Protein AF-A0A2M7A4J6-F1 (afdb_monomer_lite)

Secondary structure (DSSP, 8-state):
----EETTEE-------HHHHHHHHHHHHHHHHHHHHHHHHTTS----S---------------GGGT-S-S-EEEEEE-TTS-EEEEETTEEEEE-SS-EEEESS---

Sequence (109 aa):
MVLCQINNEVIIMGKFNKIAILILGLLNWTMILLLLSFSLCSASNEVDSIVDTPFEQEYRIFYTEDDGLLGSYIFEIMIEASGKIWAVTDRGISVFDGELWYKKEVFPE

Structure (mmCIF, N/CA/C/O backbone):
data_AF-A0A2M7A4J6-F1
#
_entry.id   AF-A0A2M7A4J6-F1
#
loop_
_atom_site.group_PDB
_atom_site.id
_atom_site.type_symbol
_atom_site.label_atom_id
_atom_site.label_alt_id
_atom_site.label_comp_id
_atom_site.label_asym_id
_atom_site.label_entity_id
_atom_site.label_seq_id
_atom_site.pdbx_PDB_ins_code
_atom_site.Cartn_x
_atom_site.Cartn_y
_atom_site.Cartn_z
_atom_site.occupancy
_atom_site.B_iso_or_equiv
_atom_site.auth_seq_id
_atom_site.auth_comp_id
_atom_site.auth_asym_id
_atom_site.auth_atom_id
_atom_site.pdbx_PDB_model_num
ATOM 1 N N . MET A 1 1 ? -51.743 22.542 63.773 1.00 41.94 1 MET A N 1
ATOM 2 C CA . MET A 1 1 ? -51.597 21.075 63.773 1.00 41.94 1 MET A CA 1
ATOM 3 C C . MET A 1 1 ? -52.184 20.622 62.454 1.00 41.94 1 MET A C 1
ATOM 5 O O . MET A 1 1 ? -53.371 20.821 62.258 1.00 41.94 1 MET A O 1
ATOM 9 N N . VAL A 1 2 ? -51.348 20.208 61.504 1.00 42.22 2 VAL A N 1
ATOM 10 C CA . VAL A 1 2 ? -51.797 19.755 60.178 1.00 42.22 2 VAL A CA 1
ATOM 11 C C . VAL A 1 2 ? -51.451 18.276 60.098 1.00 42.22 2 VAL A C 1
ATOM 13 O O . VAL A 1 2 ? -50.311 17.914 60.379 1.00 42.22 2 VAL A O 1
ATOM 16 N N . LEU A 1 3 ? -52.439 17.439 59.795 1.00 35.28 3 LEU A N 1
ATOM 17 C CA . LEU A 1 3 ? -52.276 15.997 59.623 1.00 35.28 3 LEU A CA 1
ATOM 18 C C . LEU A 1 3 ? -52.233 15.711 58.119 1.00 35.28 3 LEU A C 1
ATOM 20 O O . LEU A 1 3 ? -53.127 16.140 57.393 1.00 35.28 3 LEU A O 1
ATOM 24 N N . CYS A 1 4 ? -51.198 15.013 57.657 1.00 42.72 4 CYS A N 1
ATOM 25 C CA . CYS A 1 4 ? -51.126 14.464 56.306 1.00 42.72 4 CYS A CA 1
ATOM 26 C C . CYS A 1 4 ? -50.908 12.955 56.429 1.00 42.72 4 CYS A C 1
ATOM 28 O O . CYS A 1 4 ? -50.047 12.527 57.196 1.00 42.72 4 CYS A O 1
ATOM 30 N N . GLN A 1 5 ? -51.715 12.169 55.716 1.00 36.66 5 GLN A N 1
ATOM 31 C CA . GLN A 1 5 ? -51.662 10.711 55.731 1.00 36.66 5 GLN A CA 1
ATOM 32 C C . GLN A 1 5 ? -50.952 10.230 54.468 1.00 36.66 5 GLN A C 1
ATOM 34 O O . GLN A 1 5 ? -51.426 10.465 53.359 1.00 36.66 5 GLN A O 1
ATOM 39 N N . ILE A 1 6 ? -49.820 9.551 54.643 1.00 49.06 6 ILE A N 1
ATOM 40 C CA . ILE A 1 6 ? -49.119 8.848 53.568 1.00 49.06 6 ILE A CA 1
ATOM 41 C C . ILE A 1 6 ? -48.911 7.413 54.054 1.00 49.06 6 ILE A C 1
ATOM 43 O O . ILE A 1 6 ? -48.388 7.198 55.142 1.00 49.06 6 ILE A O 1
ATOM 47 N N . ASN A 1 7 ? -49.367 6.438 53.264 1.00 40.16 7 ASN A N 1
ATOM 48 C CA . ASN A 1 7 ? -49.117 5.003 53.457 1.00 40.16 7 ASN A CA 1
ATOM 49 C C . ASN A 1 7 ? -49.418 4.451 54.869 1.00 40.16 7 ASN A C 1
ATOM 51 O O . ASN A 1 7 ? -48.651 3.658 55.401 1.00 40.16 7 ASN A O 1
ATOM 55 N N . ASN A 1 8 ? -50.563 4.828 55.451 1.00 50.78 8 ASN A N 1
ATOM 56 C CA . ASN A 1 8 ? -51.091 4.313 56.729 1.00 50.78 8 ASN A CA 1
ATOM 57 C C . ASN A 1 8 ? -50.305 4.633 58.017 1.00 50.78 8 ASN A C 1
ATOM 59 O O . ASN A 1 8 ? -50.679 4.128 59.074 1.00 50.78 8 ASN A O 1
ATOM 63 N N . GLU A 1 9 ? -49.323 5.536 57.994 1.00 38.88 9 GLU A N 1
ATOM 64 C CA . GLU A 1 9 ? -48.697 6.048 59.222 1.00 38.88 9 GLU A CA 1
ATOM 65 C C . GLU A 1 9 ? -49.173 7.477 59.539 1.00 38.88 9 GLU A C 1
ATOM 67 O O . GLU A 1 9 ? -49.109 8.382 58.703 1.00 38.88 9 GLU A O 1
ATOM 72 N N . VAL A 1 10 ? -49.684 7.694 60.759 1.00 43.25 10 VAL A N 1
ATOM 73 C CA . VAL A 1 10 ? -50.104 9.020 61.248 1.00 43.25 10 VAL A CA 1
ATOM 74 C C . VAL A 1 10 ? -48.909 9.692 61.916 1.00 43.25 10 VAL A C 1
ATOM 76 O O . VAL A 1 10 ? -48.590 9.419 63.072 1.00 43.25 10 VAL A O 1
ATOM 79 N N . ILE A 1 11 ? -48.242 10.589 61.193 1.00 44.62 11 ILE A N 1
ATOM 80 C CA . ILE A 1 11 ? -47.074 11.310 61.709 1.00 44.62 11 ILE A CA 1
ATOM 81 C C . ILE A 1 11 ? -47.530 12.623 62.364 1.00 44.62 11 ILE A C 1
ATOM 83 O O . ILE A 1 11 ? -48.050 13.528 61.706 1.00 44.62 11 ILE A O 1
ATOM 87 N N . ILE A 1 12 ? -47.323 12.746 63.680 1.00 48.16 12 ILE A N 1
ATOM 88 C CA . ILE A 1 12 ? -47.614 13.964 64.450 1.00 48.16 12 ILE A CA 1
ATOM 89 C C . ILE A 1 12 ? -46.474 14.967 64.233 1.00 48.16 12 ILE A C 1
ATOM 91 O O . ILE A 1 12 ? -45.453 14.937 64.916 1.00 48.16 12 ILE A O 1
ATOM 95 N N . MET A 1 13 ? -46.642 15.887 63.284 1.00 43.75 13 MET A N 1
ATOM 96 C CA . MET A 1 13 ? -45.656 16.939 63.021 1.00 43.75 13 MET A CA 1
ATOM 97 C C . MET A 1 13 ? -45.837 18.097 64.021 1.00 43.75 13 MET A C 1
ATOM 99 O O . MET A 1 13 ? -46.652 19.006 63.826 1.00 43.75 13 MET A O 1
ATOM 103 N N . GLY A 1 14 ? -45.093 18.047 65.130 1.00 49.03 14 GLY A N 1
ATOM 104 C CA . GLY A 1 14 ? -44.923 19.169 66.058 1.00 49.03 14 GLY A CA 1
ATOM 105 C C . GLY A 1 14 ? -44.248 20.366 65.378 1.00 49.03 14 GLY A C 1
ATOM 106 O O . GLY A 1 14 ? -43.494 20.206 64.424 1.00 49.03 14 GLY A O 1
ATOM 107 N N . LYS A 1 15 ? -44.556 21.581 65.850 1.00 53.28 15 LYS A N 1
ATOM 108 C CA . LYS A 1 15 ? -44.104 22.876 65.306 1.00 53.28 15 LYS A CA 1
ATOM 109 C C . LYS A 1 15 ? -42.590 22.840 65.031 1.00 53.28 15 LYS A C 1
ATOM 111 O O . LYS A 1 15 ? -41.796 22.901 65.964 1.00 53.28 15 LYS A O 1
ATOM 116 N N . PHE A 1 16 ? -42.198 22.710 63.764 1.00 55.50 16 PHE A N 1
ATOM 117 C CA . PHE A 1 16 ? -40.788 22.636 63.393 1.00 55.50 16 PHE A CA 1
ATOM 118 C C . PHE A 1 16 ? -40.079 23.926 63.806 1.00 55.50 16 PHE A C 1
ATOM 120 O O . PHE A 1 16 ? -40.436 25.021 63.367 1.00 55.50 16 PHE A O 1
ATOM 127 N N . ASN A 1 17 ? -39.075 23.800 64.674 1.00 56.25 17 ASN A N 1
ATOM 128 C CA . ASN A 1 17 ? -38.215 24.918 65.036 1.00 56.25 17 ASN A CA 1
ATOM 129 C C . ASN A 1 17 ? -37.511 25.421 63.771 1.00 56.25 17 ASN A C 1
ATOM 131 O O . ASN A 1 17 ? -37.067 24.617 62.954 1.00 56.25 17 ASN A O 1
ATOM 135 N N . LYS A 1 18 ? -37.368 26.743 63.609 1.00 62.16 18 LYS A N 1
ATOM 136 C CA . LYS A 1 18 ? -36.671 27.338 62.448 1.00 62.16 18 LYS A CA 1
ATOM 137 C C . LYS A 1 18 ? -35.287 26.710 62.226 1.00 62.16 18 LYS A C 1
ATOM 139 O O . LYS A 1 18 ? -34.877 26.505 61.092 1.00 62.16 18 LYS A O 1
ATOM 144 N N . ILE A 1 19 ? -34.625 26.327 63.319 1.00 67.56 19 ILE A N 1
ATOM 145 C CA . ILE A 1 19 ? -33.350 25.603 63.329 1.00 67.56 19 ILE A CA 1
ATOM 146 C C . ILE A 1 19 ? -33.471 24.222 62.661 1.00 67.56 19 ILE A C 1
ATOM 148 O O . ILE A 1 19 ? -32.605 23.861 61.879 1.00 67.56 19 ILE A O 1
ATOM 152 N N . ALA A 1 20 ? -34.554 23.474 62.889 1.00 66.62 20 ALA A N 1
ATOM 153 C CA . ALA A 1 20 ? -34.775 22.170 62.259 1.00 66.62 20 ALA A CA 1
ATOM 154 C C . ALA A 1 20 ? -34.980 22.289 60.739 1.00 66.62 20 ALA A C 1
ATOM 156 O O . ALA A 1 20 ? -34.467 21.467 59.990 1.00 66.62 20 ALA A O 1
ATOM 157 N N . ILE A 1 21 ? -35.661 23.341 60.272 1.00 68.69 21 ILE A N 1
ATOM 158 C CA . ILE A 1 21 ? -35.834 23.615 58.833 1.00 68.69 21 ILE A CA 1
ATOM 159 C C . ILE A 1 21 ? -34.492 23.996 58.192 1.00 68.69 21 ILE A C 1
ATOM 161 O O . ILE A 1 21 ? -34.182 23.530 57.099 1.00 68.69 21 ILE A O 1
ATOM 165 N N . LEU A 1 22 ? -33.670 24.790 58.889 1.00 70.44 22 LEU A N 1
ATOM 166 C CA . LEU A 1 22 ? -32.317 25.129 58.440 1.00 70.44 22 LEU A CA 1
ATOM 167 C C . LEU A 1 22 ? -31.411 23.894 58.385 1.00 70.44 22 LEU A C 1
ATOM 169 O O . LEU A 1 22 ? -30.701 23.720 57.404 1.00 70.44 22 LEU A O 1
ATOM 173 N N . ILE A 1 23 ? -31.475 23.008 59.384 1.00 73.62 23 ILE A N 1
ATOM 174 C CA . ILE A 1 23 ? -30.709 21.753 59.405 1.00 73.62 23 ILE A CA 1
ATOM 175 C C . ILE A 1 23 ? -31.148 20.829 58.266 1.00 73.62 23 ILE A C 1
ATOM 177 O O . ILE A 1 23 ? -30.293 20.307 57.564 1.00 73.62 23 ILE A O 1
ATOM 181 N N . LEU A 1 24 ? -32.453 20.662 58.025 1.00 70.19 24 LEU A N 1
ATOM 182 C CA . LEU A 1 24 ? -32.954 19.862 56.900 1.00 70.19 24 LEU A CA 1
ATOM 183 C C . LEU A 1 24 ? -32.552 20.459 55.543 1.00 70.19 24 LEU A C 1
ATOM 185 O O . LEU A 1 24 ? -32.198 19.719 54.628 1.00 70.19 24 LEU A O 1
ATOM 189 N N . GLY A 1 25 ? -32.551 21.790 55.421 1.00 75.69 25 GLY A N 1
ATOM 190 C CA . GLY A 1 25 ? -32.059 22.492 54.234 1.00 75.69 25 GLY A CA 1
ATOM 191 C C . GLY A 1 25 ? -30.560 22.285 54.007 1.00 75.69 25 GLY A C 1
ATOM 192 O O . GLY A 1 25 ? -30.152 21.946 52.900 1.00 75.69 25 GLY A O 1
ATOM 193 N N . LEU A 1 26 ? -29.752 22.411 5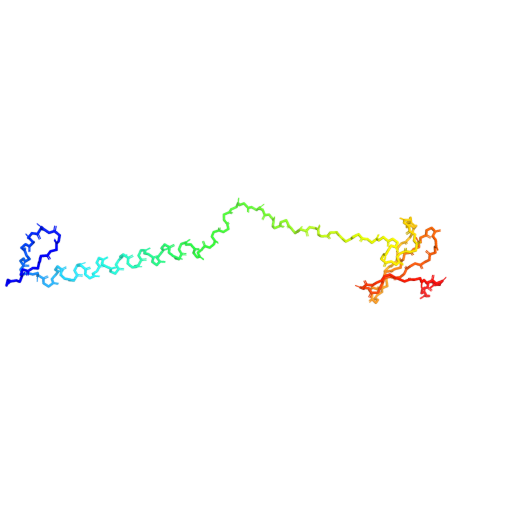5.064 1.00 72.19 26 LEU A N 1
ATOM 194 C CA . LEU A 1 26 ? -28.309 22.162 55.028 1.00 72.19 26 LEU A CA 1
ATOM 195 C C . LEU A 1 26 ? -28.000 20.692 54.710 1.00 72.19 26 LEU A C 1
ATOM 197 O O . LEU A 1 26 ? -27.153 20.434 53.864 1.00 72.19 26 LEU A O 1
ATOM 201 N N . LEU A 1 27 ? -28.731 19.738 55.300 1.00 78.19 27 LEU A N 1
ATOM 202 C CA . LEU A 1 27 ? -28.594 18.305 55.014 1.00 78.19 27 LEU A CA 1
ATOM 203 C C . LEU A 1 27 ? -28.914 17.982 53.545 1.00 78.19 27 LEU A C 1
ATOM 205 O O . LEU A 1 27 ? -28.182 17.231 52.899 1.00 78.19 27 LEU A O 1
ATOM 209 N N . ASN A 1 28 ? -29.955 18.600 52.982 1.00 77.00 28 ASN A N 1
ATOM 210 C CA . ASN A 1 28 ? -30.314 18.414 51.575 1.00 77.00 28 ASN A CA 1
ATOM 211 C C . ASN A 1 28 ? -29.228 18.962 50.630 1.00 77.00 28 ASN A C 1
ATOM 213 O O . ASN A 1 28 ? -28.850 18.318 49.654 1.00 77.00 28 ASN A O 1
ATOM 217 N N . TRP A 1 29 ? -28.653 20.120 50.958 1.00 75.19 29 TRP A N 1
ATOM 218 C CA . TRP A 1 29 ? -27.558 20.703 50.180 1.00 75.19 29 TRP A CA 1
ATOM 219 C C . TRP A 1 29 ? -26.271 19.888 50.308 1.00 75.19 29 TRP A C 1
ATOM 221 O O . TRP A 1 29 ? -25.573 19.703 49.315 1.00 75.19 29 TRP A O 1
ATOM 231 N N . THR A 1 30 ? -25.979 19.326 51.486 1.00 81.62 30 THR A N 1
ATOM 232 C CA . THR A 1 30 ? -24.833 18.421 51.652 1.00 81.62 30 THR A CA 1
ATOM 233 C C . THR A 1 30 ? -24.977 17.141 50.830 1.00 81.62 30 THR A C 1
ATOM 235 O O . THR A 1 30 ? -23.983 16.671 50.290 1.00 81.62 30 THR A O 1
ATOM 238 N N . MET A 1 31 ? -26.194 16.614 50.643 1.00 81.00 31 MET A N 1
ATOM 239 C CA . MET A 1 31 ? -26.437 15.468 49.754 1.00 81.00 31 MET A CA 1
ATOM 240 C C . MET A 1 31 ? -26.223 15.828 48.280 1.00 81.00 31 MET A C 1
ATOM 242 O O . MET A 1 31 ? -25.588 15.067 47.557 1.00 81.00 31 MET A O 1
ATOM 246 N N . ILE A 1 32 ? -26.677 17.009 47.844 1.00 80.38 32 ILE A N 1
ATOM 247 C CA . ILE A 1 32 ? -26.435 17.513 46.481 1.00 80.38 32 ILE A CA 1
ATOM 248 C C . ILE A 1 32 ? -24.935 17.727 46.235 1.00 80.38 32 ILE A C 1
ATOM 250 O O . ILE A 1 32 ? -24.426 17.341 45.187 1.00 80.38 32 ILE A O 1
ATOM 254 N N . LEU A 1 33 ? -24.206 18.290 47.203 1.00 77.00 33 LEU A N 1
ATOM 255 C CA . LEU A 1 33 ? -22.756 18.476 47.107 1.00 77.00 33 LEU A CA 1
ATOM 256 C C . LEU A 1 33 ? -21.999 17.143 47.108 1.00 77.00 33 LEU A C 1
ATOM 258 O O . LEU A 1 33 ? -21.030 17.008 46.367 1.00 77.00 33 LEU A O 1
ATOM 262 N N . LEU A 1 34 ? -22.459 16.145 47.868 1.00 79.19 34 LEU A N 1
ATOM 263 C CA . LEU A 1 34 ? -21.894 14.794 47.833 1.00 79.19 34 LEU A CA 1
ATOM 264 C C . LEU A 1 34 ? -22.147 14.111 46.481 1.00 79.19 34 LEU A C 1
ATOM 266 O O . LEU A 1 34 ? -21.223 13.527 45.925 1.00 79.19 34 LEU A O 1
ATOM 270 N N . LEU A 1 35 ? -23.337 14.262 45.892 1.00 76.31 35 LEU A N 1
ATOM 271 C CA . LEU A 1 35 ? -23.649 13.756 44.548 1.00 76.31 35 LEU A CA 1
ATOM 272 C C . LEU A 1 35 ? -22.844 14.462 43.449 1.00 76.31 35 LEU A C 1
ATOM 274 O O . LEU A 1 35 ? -22.362 13.807 42.529 1.00 76.31 35 LEU A O 1
ATOM 278 N N . LEU A 1 36 ? -22.640 15.777 43.559 1.00 73.19 36 LEU A N 1
ATOM 279 C CA . LEU A 1 36 ? -21.771 16.526 42.650 1.00 73.19 36 LEU A CA 1
ATOM 280 C C . LEU A 1 36 ? -20.308 16.130 42.835 1.00 73.19 36 LEU A C 1
ATOM 282 O O . LEU A 1 36 ? -19.608 15.976 41.846 1.00 73.19 36 LEU A O 1
ATOM 286 N N . SER A 1 37 ? -19.854 15.876 44.063 1.00 76.69 37 SER A N 1
ATOM 287 C CA . SER A 1 37 ? -18.509 15.349 44.304 1.00 76.69 37 SER A CA 1
ATOM 288 C C . SER A 1 37 ? -18.334 13.933 43.756 1.00 76.69 37 SER A C 1
ATOM 290 O O . SER A 1 37 ? -17.277 13.633 43.228 1.00 76.69 37 SER A O 1
ATOM 292 N N . PHE A 1 38 ? -19.374 13.092 43.773 1.00 69.56 38 PHE A N 1
ATOM 293 C CA . PHE A 1 38 ? -19.363 11.756 43.167 1.00 69.56 38 PHE A CA 1
ATOM 294 C C . PHE A 1 38 ? -19.368 11.826 41.627 1.00 69.56 38 PHE A C 1
ATOM 296 O O . PHE A 1 38 ? -18.662 11.081 40.948 1.00 69.56 38 PHE A O 1
ATOM 303 N N . SER A 1 39 ? -20.102 12.792 41.066 1.00 66.44 39 SER A N 1
ATOM 304 C CA . SER A 1 39 ? -20.095 13.103 39.631 1.00 66.44 39 SER A CA 1
ATOM 305 C C . SER A 1 39 ? -18.805 13.791 39.166 1.00 66.44 39 SER A C 1
ATOM 307 O O . SER A 1 39 ? -18.447 13.658 38.003 1.00 66.44 39 SER A O 1
ATOM 309 N N . LEU A 1 40 ? -18.103 14.521 40.040 1.00 57.44 40 LEU A N 1
ATOM 310 C CA . LEU A 1 40 ? -16.785 15.098 39.756 1.00 57.44 40 LEU A CA 1
ATOM 311 C C . LEU A 1 40 ? -15.639 14.117 40.045 1.00 57.44 40 LEU A C 1
ATOM 313 O O . LEU A 1 40 ? -14.613 14.199 39.383 1.00 57.44 40 LEU A O 1
ATOM 317 N N . CYS A 1 41 ? -15.817 13.157 40.955 1.00 56.34 41 CYS A N 1
ATOM 318 C CA . CYS A 1 41 ? -14.880 12.053 41.190 1.00 56.34 41 CYS A CA 1
ATOM 319 C C . CYS A 1 41 ? -14.863 11.071 40.010 1.00 56.34 41 CYS A C 1
ATOM 321 O O . CYS A 1 41 ? -13.841 10.456 39.744 1.00 56.34 41 CYS A O 1
ATOM 323 N N . SER A 1 42 ? -15.965 10.972 39.259 1.00 56.72 42 SER A N 1
ATOM 324 C CA . SER A 1 42 ? -15.993 10.305 37.947 1.00 56.72 42 SER A CA 1
ATOM 325 C C . SER A 1 42 ? -15.559 11.211 36.784 1.00 56.72 42 SER A C 1
ATOM 327 O O . SER A 1 42 ? -15.480 10.741 35.654 1.00 56.72 42 SER A O 1
ATOM 329 N N . ALA A 1 43 ? -15.264 12.493 37.043 1.00 56.88 43 ALA A N 1
ATOM 330 C CA . ALA A 1 43 ? -14.751 13.441 36.049 1.00 56.88 43 ALA A CA 1
ATOM 331 C C . ALA A 1 43 ? -13.259 13.775 36.228 1.00 56.88 43 ALA A C 1
ATOM 333 O O . ALA A 1 43 ? -12.649 14.341 35.321 1.00 56.88 43 ALA A O 1
ATOM 334 N N . SER A 1 44 ? -12.630 13.383 37.338 1.00 56.50 44 SER A N 1
ATOM 335 C CA . SER A 1 44 ? -11.210 13.056 37.304 1.00 56.50 44 SER A CA 1
ATOM 336 C C . SER A 1 44 ? -11.090 11.674 36.682 1.00 56.50 44 SER A C 1
ATOM 338 O O . SER A 1 44 ? -11.260 10.663 37.356 1.00 56.50 44 SER A O 1
ATOM 340 N N . ASN A 1 45 ? -10.797 11.637 35.385 1.00 54.78 45 ASN A N 1
ATOM 341 C CA . ASN A 1 45 ? -10.120 10.485 34.814 1.00 54.78 45 ASN A CA 1
ATOM 342 C C . ASN A 1 45 ? -8.767 10.392 35.530 1.00 54.78 45 ASN A C 1
ATOM 344 O O . ASN A 1 45 ? -7.781 10.996 35.107 1.00 54.78 45 ASN A O 1
ATOM 348 N N . GLU A 1 46 ? -8.743 9.701 36.666 1.00 54.28 46 GLU A N 1
ATOM 349 C CA . GLU A 1 46 ? -7.547 9.020 37.116 1.00 54.28 46 GLU A CA 1
ATOM 350 C C . GLU A 1 46 ? -7.171 8.100 35.958 1.00 54.28 46 GLU A C 1
ATOM 352 O O . GLU A 1 46 ? -7.813 7.084 35.695 1.00 54.28 46 GLU A O 1
ATOM 357 N N . VAL A 1 47 ? -6.149 8.501 35.203 1.00 53.72 47 VAL A N 1
ATOM 358 C CA . VAL A 1 47 ? -5.337 7.538 34.468 1.00 53.72 47 VAL A CA 1
ATOM 359 C C . VAL A 1 47 ? -4.556 6.788 35.543 1.00 53.72 47 VAL A C 1
ATOM 361 O O . VAL A 1 47 ? -3.378 7.044 35.784 1.00 53.72 47 VAL A O 1
ATOM 364 N N . ASP A 1 48 ? -5.269 5.920 36.255 1.00 56.59 48 ASP A N 1
ATOM 365 C CA . ASP A 1 48 ? -4.668 4.864 37.037 1.00 56.59 48 ASP A CA 1
ATOM 366 C C . ASP A 1 48 ? -3.950 3.952 36.051 1.00 56.59 48 ASP A C 1
ATOM 368 O O . ASP A 1 48 ? -4.460 3.598 34.989 1.00 56.59 48 ASP A O 1
ATOM 372 N N . SER A 1 49 ? -2.712 3.641 36.398 1.00 56.22 49 SER A N 1
ATOM 373 C CA . SER A 1 49 ? -1.721 2.907 35.627 1.00 56.22 49 SER A CA 1
ATOM 374 C C . SER A 1 49 ? -2.150 1.486 35.233 1.00 56.22 49 SER A C 1
ATOM 376 O O . SER A 1 49 ? -1.582 0.502 35.702 1.00 56.22 49 SER A O 1
ATOM 378 N N . ILE A 1 50 ? -3.086 1.377 34.297 1.00 50.84 50 ILE A N 1
ATOM 379 C CA . ILE A 1 50 ? -3.009 0.424 33.199 1.00 50.84 50 ILE A CA 1
ATOM 380 C C . ILE A 1 50 ? -2.542 1.276 32.027 1.00 50.84 50 ILE A C 1
ATOM 382 O O . ILE A 1 50 ? -3.336 1.898 31.328 1.00 50.84 50 ILE A O 1
ATOM 386 N N . VAL A 1 51 ? -1.227 1.348 31.824 1.00 51.66 51 VAL A N 1
ATOM 387 C CA . VAL A 1 51 ? -0.715 1.683 30.494 1.00 51.66 51 VAL A CA 1
ATOM 388 C C . VAL A 1 51 ? -1.014 0.460 29.623 1.00 51.66 51 VAL A C 1
ATOM 390 O O . VAL A 1 51 ? -0.119 -0.285 29.244 1.00 51.66 51 VAL A O 1
ATOM 393 N N . ASP A 1 52 ? -2.293 0.248 29.314 1.00 56.66 52 ASP A N 1
ATOM 394 C CA . ASP A 1 52 ? -2.646 -0.104 27.957 1.00 56.66 52 ASP A CA 1
ATOM 395 C C . ASP A 1 52 ? -2.247 1.159 27.208 1.00 56.66 52 ASP A C 1
ATOM 397 O O . ASP A 1 52 ? -2.990 2.140 27.132 1.00 56.66 52 ASP A O 1
ATOM 401 N N . THR A 1 53 ? -1.003 1.180 26.715 1.00 54.28 53 THR A N 1
ATOM 402 C CA . THR A 1 53 ? -0.725 1.963 25.515 1.00 54.28 53 THR A CA 1
ATOM 403 C C . THR A 1 53 ? -1.936 1.729 24.622 1.00 54.28 53 THR A C 1
ATOM 405 O O . THR A 1 53 ? -2.256 0.545 24.447 1.00 54.28 53 THR A O 1
ATOM 408 N N . PRO A 1 54 ? -2.645 2.764 24.122 1.00 55.22 54 PRO A N 1
ATOM 409 C CA . PRO A 1 54 ? -3.634 2.518 23.094 1.00 55.22 54 PRO A CA 1
ATOM 410 C C . PRO A 1 54 ? -2.902 1.639 22.102 1.00 55.22 54 PRO A C 1
ATOM 412 O O . PRO A 1 54 ? -1.828 2.013 21.624 1.00 55.22 54 PRO A O 1
ATOM 415 N N . PHE A 1 55 ? -3.371 0.402 21.961 1.00 56.72 55 PHE A N 1
ATOM 416 C CA . PHE A 1 55 ? -2.881 -0.470 20.925 1.00 56.72 55 PHE A CA 1
ATOM 417 C C . PHE A 1 55 ? -3.321 0.303 19.693 1.00 56.72 55 PHE A C 1
ATOM 419 O O . PHE A 1 55 ? -4.498 0.262 19.341 1.00 56.72 55 PHE A O 1
ATOM 426 N N . GLU A 1 56 ? -2.435 1.162 19.176 1.00 60.69 56 GLU A N 1
ATOM 427 C CA . GLU A 1 56 ? -2.541 1.767 17.861 1.00 60.69 56 GLU A CA 1
ATOM 428 C C . GLU A 1 56 ? -2.830 0.558 16.997 1.00 60.69 56 GLU A C 1
ATOM 430 O O . GLU A 1 56 ? -1.968 -0.309 16.830 1.00 60.69 56 GLU A O 1
ATOM 435 N N . GLN A 1 57 ? -4.104 0.374 16.651 1.00 63.44 57 GLN A N 1
ATOM 436 C CA . GLN A 1 57 ? -4.525 -0.789 15.905 1.00 63.44 57 GLN A CA 1
ATOM 437 C C . GLN A 1 57 ? -3.746 -0.683 14.607 1.00 63.44 57 GLN A C 1
ATOM 439 O O . GLN A 1 57 ? -4.014 0.200 13.796 1.00 63.44 57 GLN A O 1
ATOM 444 N N . GLU A 1 58 ? -2.716 -1.514 14.468 1.00 75.94 58 GLU A N 1
ATOM 445 C CA . GLU A 1 58 ? -1.866 -1.517 13.292 1.00 75.94 58 GLU A CA 1
ATOM 446 C C . GLU A 1 58 ? -2.743 -2.000 12.140 1.00 75.94 58 GLU A C 1
ATOM 448 O O . GLU A 1 58 ? -2.947 -3.199 11.939 1.00 75.94 58 GLU A O 1
ATOM 453 N N . TYR A 1 59 ? -3.358 -1.060 11.426 1.00 80.31 59 TYR A N 1
ATOM 454 C CA . TYR A 1 59 ? -4.144 -1.391 10.258 1.00 80.31 59 TYR A CA 1
ATOM 455 C C . TYR A 1 59 ? -3.160 -1.716 9.134 1.00 80.31 59 TYR A C 1
ATOM 457 O O . TYR A 1 59 ? -2.300 -0.916 8.768 1.00 80.31 59 TYR A O 1
ATOM 465 N N . ARG A 1 60 ? -3.258 -2.935 8.605 1.00 86.44 60 ARG A N 1
ATOM 466 C CA . ARG A 1 60 ? -2.521 -3.358 7.415 1.00 86.44 60 ARG A CA 1
ATOM 467 C C . ARG A 1 60 ? -3.493 -3.437 6.257 1.00 86.44 60 ARG A C 1
ATOM 469 O O . ARG A 1 60 ? -4.532 -4.085 6.366 1.00 86.44 60 ARG A O 1
ATOM 476 N N . ILE A 1 61 ? -3.139 -2.785 5.160 1.00 90.19 61 ILE A N 1
ATOM 477 C CA . ILE A 1 61 ? -3.867 -2.887 3.899 1.00 90.19 61 ILE A CA 1
ATOM 478 C C . ILE A 1 61 ? -3.116 -3.884 3.021 1.00 90.19 61 ILE A C 1
ATOM 480 O O . ILE A 1 61 ? -1.894 -3.804 2.891 1.00 90.19 61 ILE A O 1
ATOM 484 N N . 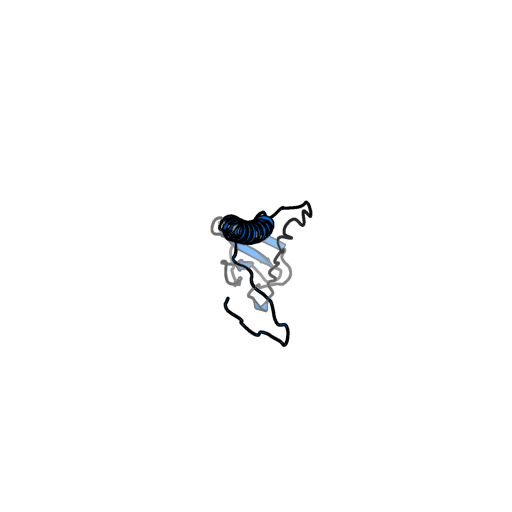PHE A 1 62 ? -3.851 -4.833 2.448 1.00 92.38 62 PHE A N 1
ATOM 485 C CA . PHE A 1 62 ? -3.322 -5.810 1.505 1.00 92.38 62 PHE A CA 1
ATOM 486 C C . PHE A 1 62 ? -3.793 -5.443 0.105 1.00 92.38 62 PHE A C 1
ATOM 488 O O . PHE A 1 62 ? -4.976 -5.182 -0.085 1.00 92.38 62 PHE A O 1
ATOM 495 N N . TYR A 1 63 ? -2.863 -5.450 -0.845 1.00 94.81 63 TYR A N 1
ATOM 496 C CA . TYR A 1 63 ? -3.149 -5.259 -2.260 1.00 94.81 63 TYR A CA 1
ATOM 497 C C . TYR A 1 63 ? -2.806 -6.534 -3.017 1.00 94.81 63 TYR A C 1
ATOM 499 O O . TYR A 1 63 ? -1.796 -7.189 -2.742 1.00 94.81 63 TYR A O 1
ATOM 507 N N . THR A 1 64 ? -3.663 -6.876 -3.962 1.00 95.31 64 THR A N 1
ATOM 508 C CA . THR A 1 64 ? -3.590 -8.072 -4.792 1.00 95.31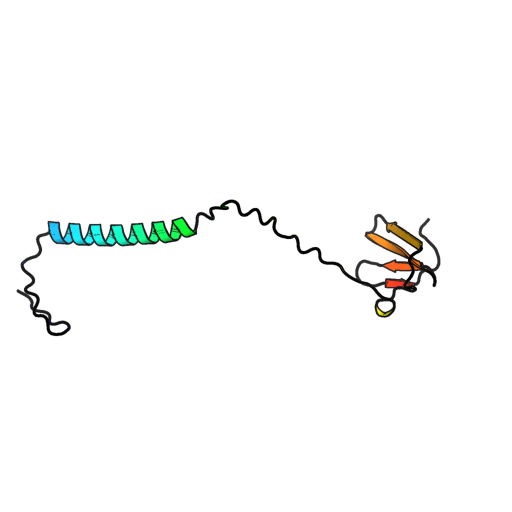 64 THR A CA 1
ATOM 509 C C . THR A 1 64 ? -3.628 -7.694 -6.269 1.00 95.31 64 THR A C 1
ATOM 511 O O . THR A 1 64 ? -3.725 -6.519 -6.628 1.00 95.31 64 THR A O 1
ATOM 514 N N . GLU A 1 65 ? -3.555 -8.695 -7.146 1.00 95.62 65 GLU A N 1
ATOM 515 C CA . GLU A 1 65 ? -3.688 -8.468 -8.588 1.00 95.62 65 GLU A CA 1
ATOM 516 C C . GLU A 1 65 ? -5.057 -7.877 -8.966 1.00 95.62 65 GLU A C 1
ATOM 518 O O . GLU A 1 65 ? -5.144 -7.076 -9.898 1.00 95.62 65 GLU A O 1
ATOM 523 N N . ASP A 1 66 ? -6.101 -8.185 -8.190 1.00 95.88 66 ASP A N 1
ATOM 524 C CA . ASP A 1 66 ? -7.451 -7.647 -8.390 1.00 95.88 66 ASP A CA 1
ATOM 525 C C . ASP A 1 66 ? -7.533 -6.138 -8.086 1.00 95.88 66 ASP A C 1
ATOM 527 O O . ASP A 1 66 ? -8.409 -5.448 -8.609 1.00 95.88 66 ASP A O 1
ATOM 531 N N . ASP A 1 67 ? -6.585 -5.606 -7.307 1.00 95.62 67 ASP A N 1
ATOM 532 C CA . ASP A 1 67 ? -6.478 -4.181 -6.967 1.00 95.62 67 ASP A CA 1
ATOM 533 C C . ASP A 1 67 ? -5.623 -3.387 -7.977 1.00 95.62 67 ASP A C 1
ATOM 535 O O . ASP A 1 67 ? -5.394 -2.188 -7.796 1.00 95.62 67 ASP A O 1
ATOM 539 N N . GLY A 1 68 ? -5.136 -4.047 -9.039 1.00 95.19 68 GLY A N 1
ATOM 540 C CA . GLY A 1 68 ? -4.351 -3.451 -10.127 1.00 95.19 68 GLY A CA 1
ATOM 541 C C . GLY A 1 68 ? -2.832 -3.659 -10.039 1.00 95.19 68 GLY A C 1
ATOM 542 O O . GLY A 1 68 ? -2.100 -3.180 -10.911 1.00 95.19 68 GLY A O 1
ATOM 543 N N . LEU A 1 69 ? -2.338 -4.370 -9.018 1.00 97.12 69 LEU A N 1
ATOM 544 C CA . LEU A 1 69 ? -0.928 -4.760 -8.911 1.00 97.12 69 LEU A CA 1
ATOM 545 C C . LEU A 1 69 ? -0.606 -5.835 -9.962 1.00 97.12 69 LEU A C 1
ATOM 547 O O . LEU A 1 69 ? -1.273 -6.856 -10.043 1.00 97.12 69 LEU A O 1
ATOM 551 N N . LEU A 1 70 ? 0.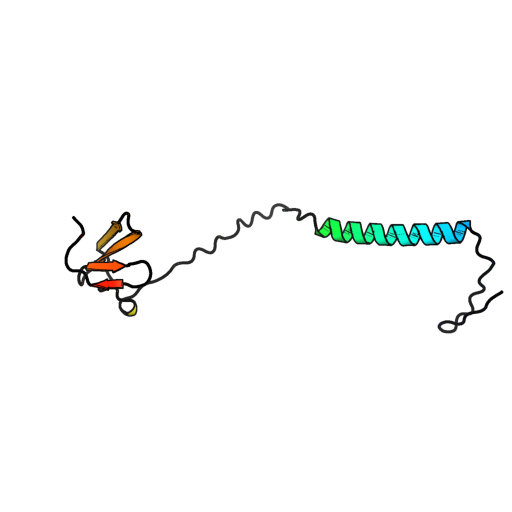428 -5.652 -10.781 1.00 96.69 70 LEU A N 1
ATOM 552 C CA . LEU A 1 70 ? 0.667 -6.565 -11.909 1.00 96.69 70 LEU A CA 1
ATOM 553 C C . LEU A 1 70 ? 1.131 -7.969 -11.512 1.00 96.69 70 LEU A C 1
ATOM 555 O O . LEU A 1 70 ? 0.914 -8.910 -12.276 1.00 96.69 70 LEU A O 1
ATOM 559 N N . GLY A 1 71 ? 1.786 -8.115 -10.364 1.00 95.69 71 GLY A N 1
ATOM 560 C CA . GLY A 1 71 ? 2.352 -9.383 -9.927 1.00 95.69 71 GLY A CA 1
ATOM 561 C C . GLY A 1 71 ? 2.448 -9.476 -8.412 1.00 95.69 71 GLY A C 1
ATOM 562 O O . GLY A 1 71 ? 2.650 -8.475 -7.723 1.00 95.69 71 GLY A O 1
ATOM 563 N N . SER A 1 72 ? 2.291 -10.691 -7.894 1.00 96.31 72 SER A N 1
ATOM 564 C CA . SER A 1 72 ? 2.317 -10.975 -6.459 1.00 96.31 72 SER A CA 1
ATOM 565 C C . SER A 1 72 ? 3.725 -10.974 -5.860 1.00 96.31 72 SER A C 1
ATOM 567 O O . SER A 1 72 ? 3.870 -10.916 -4.640 1.00 96.31 72 SER A O 1
ATOM 569 N N . TYR A 1 73 ? 4.768 -11.081 -6.690 1.00 97.06 73 TYR A N 1
ATOM 570 C CA . TYR A 1 73 ? 6.155 -11.072 -6.233 1.00 97.06 73 TYR A CA 1
ATOM 571 C C . TYR A 1 73 ? 6.777 -9.709 -6.491 1.00 97.06 73 TYR A C 1
ATOM 573 O O . TYR A 1 73 ? 6.936 -9.310 -7.639 1.00 97.06 73 TYR A O 1
ATOM 581 N N . ILE A 1 74 ? 7.161 -9.014 -5.419 1.00 96.81 74 ILE A N 1
ATOM 582 C CA . ILE A 1 74 ? 7.781 -7.689 -5.486 1.00 96.81 74 ILE A CA 1
ATOM 583 C C . ILE A 1 74 ? 9.295 -7.834 -5.319 1.00 96.81 74 ILE A C 1
ATOM 585 O O . ILE A 1 74 ? 9.766 -8.360 -4.310 1.00 96.81 74 ILE A O 1
ATOM 589 N N . PHE A 1 75 ? 10.053 -7.357 -6.304 1.00 96.88 75 PHE A N 1
ATOM 590 C CA . PHE A 1 75 ? 11.515 -7.322 -6.275 1.00 96.88 75 PHE A CA 1
ATOM 591 C C . PHE A 1 75 ? 12.056 -6.025 -5.675 1.00 96.88 75 PHE A C 1
ATOM 593 O O . PHE A 1 75 ? 13.069 -6.050 -4.981 1.00 96.88 75 PHE A O 1
ATOM 600 N N . GLU A 1 76 ? 11.389 -4.901 -5.940 1.00 95.94 76 GLU A N 1
ATOM 601 C CA . GLU A 1 76 ? 11.840 -3.576 -5.517 1.00 95.94 76 GLU A CA 1
ATOM 602 C C . GLU A 1 76 ? 10.654 -2.635 -5.295 1.00 95.94 76 GLU A C 1
ATOM 604 O O . GLU A 1 76 ? 9.645 -2.723 -6.000 1.00 95.94 76 GLU A O 1
ATOM 609 N N . ILE A 1 77 ? 10.791 -1.734 -4.316 1.00 95.81 77 ILE A N 1
ATOM 610 C CA . ILE A 1 77 ? 9.829 -0.670 -4.018 1.00 95.81 77 ILE A CA 1
ATOM 611 C C . ILE A 1 77 ? 10.568 0.668 -3.948 1.00 95.81 77 ILE A C 1
ATOM 613 O O . ILE A 1 77 ? 11.575 0.783 -3.252 1.00 95.81 77 ILE A O 1
ATOM 617 N N . MET A 1 78 ? 10.027 1.688 -4.611 1.00 95.19 78 MET A N 1
ATOM 618 C CA . MET A 1 78 ? 10.511 3.068 -4.553 1.00 95.19 78 MET A CA 1
ATOM 619 C C . MET A 1 78 ? 9.354 4.013 -4.229 1.00 95.19 78 MET A C 1
ATOM 621 O O . MET A 1 78 ? 8.247 3.842 -4.732 1.00 95.19 78 MET A O 1
ATOM 625 N N . ILE A 1 79 ? 9.610 5.019 -3.396 1.00 95.38 79 ILE A N 1
ATOM 626 C CA . ILE A 1 79 ? 8.625 6.042 -3.036 1.00 95.38 79 ILE A CA 1
ATOM 627 C C . ILE A 1 79 ? 9.117 7.383 -3.569 1.00 95.38 79 ILE A C 1
ATOM 629 O O . ILE A 1 79 ? 10.222 7.819 -3.250 1.00 95.38 79 ILE A O 1
ATOM 633 N N . GLU A 1 80 ? 8.298 8.039 -4.383 1.00 93.69 80 GLU A N 1
ATOM 634 C CA . GLU A 1 80 ? 8.573 9.392 -4.857 1.00 93.69 80 GLU A CA 1
ATOM 635 C C . GLU A 1 80 ? 8.246 10.445 -3.792 1.00 93.69 80 GLU A C 1
ATOM 637 O O . GLU A 1 80 ? 7.374 10.258 -2.944 1.00 93.69 80 GLU A O 1
ATOM 642 N N . ALA A 1 81 ? 8.841 11.635 -3.923 1.00 93.38 81 ALA A N 1
ATOM 643 C CA . ALA A 1 81 ? 8.470 12.805 -3.119 1.00 93.38 81 ALA A CA 1
ATOM 644 C C . ALA A 1 81 ? 6.994 13.223 -3.290 1.00 93.38 81 ALA A C 1
ATOM 646 O O . ALA A 1 81 ? 6.435 13.882 -2.417 1.00 93.38 81 ALA A O 1
ATOM 647 N N . SER A 1 82 ? 6.361 12.835 -4.404 1.00 93.38 82 SER A N 1
ATOM 648 C CA . SER A 1 82 ? 4.932 13.038 -4.666 1.00 93.38 82 SER A CA 1
ATOM 649 C C . SER A 1 82 ? 4.023 12.151 -3.800 1.00 93.38 82 SER A C 1
ATOM 651 O O . SER A 1 82 ? 2.821 12.396 -3.744 1.00 93.38 82 SER A O 1
ATOM 653 N N . GLY A 1 83 ? 4.580 11.126 -3.143 1.00 94.06 83 GLY A N 1
ATOM 654 C CA . GLY A 1 83 ? 3.837 10.098 -2.415 1.00 94.06 83 GLY A CA 1
ATOM 655 C C . GLY A 1 83 ? 3.470 8.873 -3.258 1.00 94.06 83 GLY A C 1
ATOM 656 O O . GLY A 1 83 ? 2.904 7.925 -2.719 1.00 94.06 83 GLY A O 1
ATOM 657 N N . LYS A 1 84 ? 3.809 8.849 -4.556 1.00 95.50 84 LYS A N 1
ATOM 658 C CA . LYS A 1 84 ? 3.597 7.668 -5.404 1.00 95.50 84 LYS A CA 1
ATOM 659 C C . LYS A 1 84 ? 4.516 6.523 -5.007 1.00 95.50 84 LYS A C 1
ATOM 661 O O . LYS A 1 84 ? 5.705 6.734 -4.763 1.00 95.50 84 LYS A O 1
ATOM 666 N N . ILE A 1 85 ? 3.971 5.310 -5.018 1.00 96.31 85 ILE A N 1
ATOM 667 C CA . ILE A 1 85 ? 4.719 4.086 -4.723 1.00 96.31 85 ILE A CA 1
ATOM 668 C C . ILE A 1 85 ? 4.892 3.303 -6.015 1.00 96.31 85 ILE A C 1
ATOM 670 O O . ILE A 1 85 ? 3.922 2.970 -6.685 1.00 96.31 85 ILE A O 1
ATOM 674 N N . TRP A 1 86 ? 6.132 2.990 -6.347 1.00 97.19 86 TRP A N 1
ATOM 675 C CA . TRP A 1 86 ? 6.511 2.179 -7.491 1.00 97.19 86 TRP A CA 1
ATOM 676 C C . TRP A 1 86 ? 6.908 0.797 -7.005 1.00 97.19 86 TRP A C 1
ATOM 678 O O . TRP A 1 86 ? 7.745 0.684 -6.114 1.00 97.19 86 TRP A O 1
ATOM 688 N N . ALA A 1 87 ? 6.332 -0.243 -7.597 1.00 97.06 87 ALA A N 1
ATOM 689 C CA . ALA A 1 87 ? 6.649 -1.633 -7.305 1.00 97.06 87 ALA A CA 1
ATOM 690 C C . ALA A 1 87 ? 7.109 -2.345 -8.581 1.00 97.06 87 ALA A C 1
ATOM 692 O O . ALA A 1 87 ? 6.365 -2.424 -9.564 1.00 97.06 87 ALA A O 1
ATOM 693 N N . VAL A 1 88 ? 8.326 -2.893 -8.559 1.00 97.12 88 VAL A N 1
ATOM 694 C CA . VAL A 1 88 ? 8.797 -3.826 -9.590 1.00 97.12 88 VAL A CA 1
ATOM 695 C C . VAL A 1 88 ? 8.323 -5.208 -9.214 1.00 97.12 88 VAL A C 1
ATOM 697 O O . VAL A 1 88 ? 8.731 -5.753 -8.190 1.00 97.12 88 VAL A O 1
ATOM 700 N N . THR A 1 89 ? 7.472 -5.772 -10.056 1.00 96.75 89 THR A N 1
ATOM 701 C CA . THR A 1 89 ? 6.890 -7.094 -9.852 1.00 96.75 89 THR A CA 1
ATOM 702 C C . THR A 1 89 ? 7.448 -8.103 -10.850 1.00 96.75 89 THR A C 1
ATOM 704 O O . THR A 1 89 ? 8.077 -7.734 -11.846 1.00 96.75 89 THR A O 1
ATOM 707 N N . ASP A 1 90 ? 7.153 -9.382 -10.642 1.00 96.75 90 ASP A N 1
ATOM 708 C CA . ASP A 1 90 ? 7.425 -10.461 -11.596 1.00 96.75 90 ASP A CA 1
ATOM 709 C C . ASP A 1 90 ? 6.736 -10.296 -12.958 1.00 96.75 90 ASP A C 1
ATOM 711 O O . ASP A 1 90 ? 7.151 -10.931 -13.929 1.00 96.75 90 ASP A O 1
ATOM 715 N N . ARG A 1 91 ? 5.736 -9.410 -13.069 1.00 96.62 91 ARG A N 1
ATOM 716 C CA . ARG A 1 91 ? 4.995 -9.160 -14.318 1.00 96.62 91 ARG A CA 1
ATOM 717 C C . ARG A 1 91 ? 5.114 -7.731 -14.855 1.00 96.62 91 ARG A C 1
ATOM 719 O O . ARG A 1 91 ? 4.392 -7.362 -15.781 1.00 96.62 91 ARG A O 1
ATOM 726 N N . GLY A 1 92 ? 6.032 -6.931 -14.313 1.00 95.75 92 GLY A N 1
ATOM 727 C CA . GLY A 1 92 ? 6.291 -5.556 -14.751 1.00 95.75 92 GLY A CA 1
ATOM 728 C C . GLY A 1 92 ? 6.200 -4.535 -13.620 1.00 95.75 92 GLY A C 1
ATOM 729 O O . GLY A 1 92 ? 6.257 -4.888 -12.444 1.00 95.75 92 GLY A O 1
ATOM 730 N N . ILE A 1 93 ? 6.071 -3.256 -13.971 1.00 96.81 93 ILE A N 1
ATOM 731 C CA . ILE A 1 93 ? 6.092 -2.148 -13.008 1.00 96.81 93 ILE A CA 1
ATOM 732 C C . ILE A 1 93 ? 4.659 -1.694 -12.717 1.00 96.81 93 ILE A C 1
ATOM 734 O O . ILE A 1 93 ? 3.892 -1.414 -13.641 1.00 96.81 93 ILE A O 1
ATOM 738 N N . SER A 1 94 ? 4.307 -1.605 -11.437 1.00 97.12 94 SER A N 1
ATOM 739 C CA . SER A 1 94 ? 3.024 -1.064 -10.971 1.00 97.12 94 SER A CA 1
ATOM 740 C C . SER A 1 94 ? 3.254 0.208 -10.165 1.00 97.12 94 SER A C 1
ATOM 742 O O . SER A 1 94 ? 4.225 0.292 -9.414 1.00 97.12 94 SER A O 1
ATOM 744 N N . VAL A 1 95 ? 2.368 1.191 -10.312 1.00 97.25 95 VAL A N 1
ATOM 745 C CA . VAL A 1 95 ? 2.420 2.458 -9.574 1.00 97.25 95 VAL A CA 1
ATOM 746 C C . VAL A 1 95 ? 1.128 2.646 -8.797 1.00 97.25 95 VAL A C 1
ATOM 748 O O . VAL A 1 95 ? 0.051 2.508 -9.370 1.00 97.25 95 VAL A O 1
ATOM 751 N N . PHE A 1 96 ? 1.253 2.978 -7.517 1.00 97.56 96 PHE A N 1
ATOM 752 C CA . PHE A 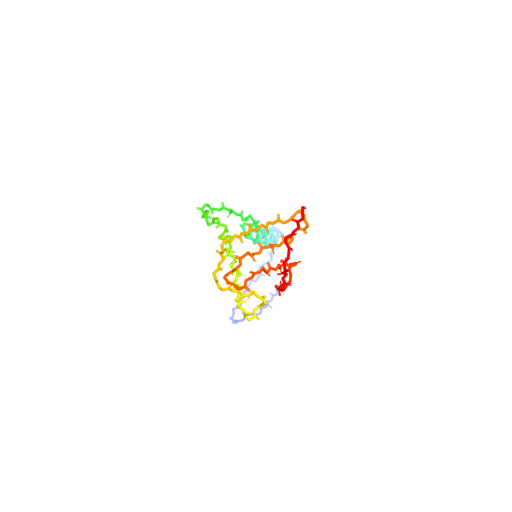1 96 ? 0.164 3.383 -6.639 1.00 97.56 96 PHE A CA 1
ATOM 753 C C . PHE A 1 96 ? 0.128 4.907 -6.532 1.00 97.56 96 PHE A C 1
ATOM 755 O O . PHE A 1 96 ? 1.149 5.533 -6.228 1.00 97.56 96 PHE A O 1
ATOM 762 N N . ASP A 1 97 ? -1.031 5.511 -6.779 1.00 95.00 97 ASP A N 1
ATOM 763 C CA . ASP A 1 97 ? -1.237 6.965 -6.701 1.00 95.00 97 ASP A CA 1
ATOM 764 C C . ASP A 1 97 ? -1.863 7.458 -5.390 1.00 95.00 97 ASP A C 1
ATOM 766 O O . ASP A 1 97 ? -2.076 8.660 -5.239 1.00 95.00 97 ASP A O 1
ATOM 770 N N . GLY A 1 98 ? -2.114 6.556 -4.442 1.00 93.69 98 GLY A N 1
ATOM 771 C CA . GLY A 1 98 ? -2.829 6.851 -3.201 1.00 93.69 98 GLY A CA 1
ATOM 772 C C . GLY A 1 98 ? -4.225 6.235 -3.154 1.00 93.69 98 GLY A C 1
ATOM 773 O O . GLY A 1 98 ? -4.762 6.074 -2.060 1.00 93.69 98 GLY A O 1
ATOM 774 N N . GLU A 1 99 ? -4.780 5.838 -4.303 1.00 93.19 99 GLU A N 1
ATOM 775 C CA . GLU A 1 99 ? -6.099 5.206 -4.395 1.00 93.19 99 GLU A CA 1
ATOM 776 C C . GLU A 1 99 ? -6.044 3.857 -5.119 1.00 93.19 99 GLU A C 1
ATOM 778 O O . GLU A 1 99 ? -6.629 2.885 -4.640 1.00 93.19 99 GLU A O 1
ATOM 783 N N . LEU A 1 100 ? -5.335 3.772 -6.251 1.00 94.50 100 LEU A N 1
ATOM 784 C CA . LEU A 1 100 ? -5.345 2.602 -7.133 1.00 94.50 100 LEU A CA 1
ATOM 785 C C . LEU A 1 100 ? -3.946 2.237 -7.637 1.00 94.50 100 LEU A C 1
ATOM 787 O O . LEU A 1 100 ? -3.063 3.087 -7.775 1.00 94.50 100 LEU A O 1
ATOM 791 N N . TRP A 1 101 ? -3.766 0.957 -7.972 1.00 97.50 101 TRP A N 1
ATOM 792 C CA . TRP A 1 101 ? -2.595 0.481 -8.703 1.00 97.50 101 TRP A CA 1
ATOM 793 C C . TRP A 1 101 ? -2.848 0.488 -10.211 1.00 97.50 101 TRP A C 1
ATOM 795 O O . TRP A 1 101 ? -3.915 0.100 -10.686 1.00 97.50 101 TRP A O 1
ATOM 805 N N . TYR A 1 102 ? -1.842 0.889 -10.986 1.00 96.19 102 TYR A N 1
ATOM 806 C CA . TYR A 1 102 ? -1.876 0.791 -12.445 1.00 96.19 102 TYR A CA 1
ATOM 807 C C . TYR A 1 102 ? -0.510 0.457 -13.042 1.00 96.19 102 TYR A C 1
ATOM 809 O O . TYR A 1 102 ? 0.549 0.726 -12.472 1.00 96.19 102 TYR A O 1
ATOM 817 N N . LYS A 1 103 ? -0.541 -0.119 -14.246 1.00 96.50 103 LYS A N 1
ATOM 818 C CA . LYS A 1 103 ? 0.651 -0.498 -15.007 1.00 96.50 103 LYS A CA 1
ATOM 819 C C . LYS A 1 103 ? 1.476 0.716 -15.433 1.00 96.50 103 LYS A C 1
ATOM 821 O O . LYS A 1 103 ? 0.946 1.696 -15.960 1.00 96.50 103 LYS A O 1
ATOM 826 N N . LYS A 1 104 ? 2.797 0.571 -15.348 1.00 95.62 104 LYS A N 1
ATOM 827 C CA . LYS A 1 104 ? 3.780 1.480 -15.937 1.00 95.62 104 LYS A CA 1
ATOM 828 C C . LYS A 1 104 ? 4.895 0.703 -16.639 1.00 95.62 104 LYS A C 1
ATOM 830 O O . LYS A 1 104 ? 5.087 -0.486 -16.403 1.00 95.62 104 LYS A O 1
ATOM 835 N N . GLU A 1 105 ? 5.600 1.371 -17.546 1.00 91.62 105 GLU A N 1
ATOM 836 C CA . GLU A 1 105 ? 6.661 0.754 -18.360 1.00 91.62 105 GLU A CA 1
ATOM 837 C C . GLU A 1 105 ? 8.063 1.271 -18.020 1.00 91.62 105 GLU A C 1
ATOM 839 O O . GLU A 1 105 ? 9.039 0.563 -18.242 1.00 91.62 105 GLU A O 1
ATOM 844 N N . VAL A 1 106 ? 8.171 2.488 -17.476 1.00 89.12 106 VAL A N 1
ATOM 845 C CA . VAL A 1 106 ? 9.447 3.180 -17.247 1.00 89.12 106 VAL A CA 1
ATOM 846 C C . VAL A 1 106 ? 9.407 3.890 -15.899 1.00 89.12 106 VAL A C 1
ATOM 848 O O . VAL A 1 106 ? 8.399 4.529 -15.583 1.00 89.12 106 VAL A O 1
ATOM 851 N N . PHE A 1 107 ? 10.495 3.766 -15.140 1.00 83.50 107 PHE A N 1
ATOM 852 C CA . PHE A 1 107 ? 10.731 4.475 -13.884 1.00 83.50 107 PHE A CA 1
ATOM 853 C C . PHE A 1 107 ? 10.843 5.994 -14.076 1.00 83.50 107 PHE A C 1
ATOM 855 O O . PHE A 1 107 ? 11.158 6.448 -15.178 1.00 83.50 107 PHE A O 1
ATOM 862 N N . PRO A 1 108 ? 10.594 6.786 -13.021 1.00 77.44 108 PRO A N 1
ATOM 863 C CA . PRO A 1 108 ? 10.950 8.195 -13.039 1.00 77.44 108 PRO A CA 1
ATOM 864 C C . PRO A 1 108 ? 12.482 8.333 -13.136 1.00 77.44 108 PRO A C 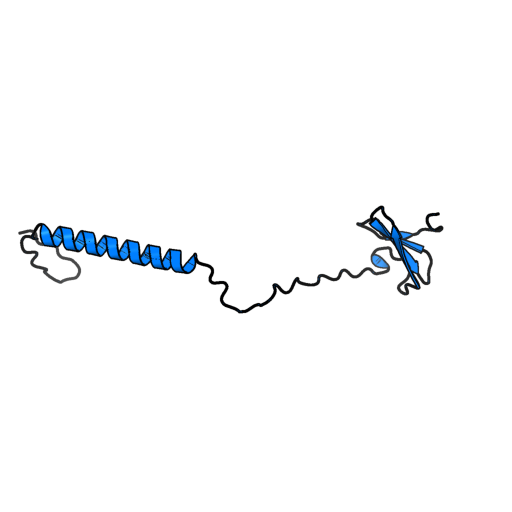1
ATOM 866 O O . PRO A 1 108 ? 13.213 7.509 -12.582 1.00 77.44 108 PRO A O 1
ATOM 869 N N . GLU A 1 109 ? 12.945 9.341 -13.879 1.00 74.81 109 GLU A N 1
ATOM 870 C CA . GLU A 1 109 ? 14.366 9.728 -13.950 1.00 74.81 109 GLU A CA 1
ATOM 871 C C . GLU A 1 109 ? 14.823 10.482 -12.694 1.00 74.81 109 GLU A C 1
ATOM 873 O O . GLU A 1 109 ? 14.008 11.256 -12.134 1.00 74.81 109 GLU A O 1
#

pLDDT: mean 75.84, std 19.69, range [35.28, 97.56]

Foldseek 3Di:
DDWDDDPPDTDDDDDDDPVNVVVVVVVVVVVVVVVVVVVVVVVPPPPPPPPPVPVPVPDDDDDDVVQADQAPAFPDWDADPQRKIWTQHPRAIWIDNPRGIHHDHDDDD

Radius of gyration: 36.92 Å; chains: 1; bounding box: 67×38×84 Å